Protein AF-A0A0Q4QPJ9-F1 (afdb_monomer_lite)

Radius of gyration: 15.73 Å; chains: 1; bounding box: 41×38×37 Å

Secondary structure (DSSP, 8-state):
-PPP--EE-----GGGTTT----EEEEEETTEEEEEE--TTS-TT--EEEETTTTEEEE-S--SHHHHHHHHHHHHHHHHHHHHHHHHHHTT--

Sequence (94 aa):
MENLNWIDVTRYSQRNKDKINPTAWGATIGKIDIMIHRHIDYAPDVWLMSCSFIDLSKKLENKEIEAAKTEAVALVKHKIESQIADLQKQLGYF

Foldseek 3Di:
DPDFDKDQPADDDPVCPPPDDRFKIWTDDPHWIWIWGDDPVDDRQWIWIDTPVLGDTDIDPHSDPVVSVVRSVVVVVVSVVVVVVVVCVVVVVD

Structure (mmCIF, N/CA/C/O backbone):
data_AF-A0A0Q4QPJ9-F1
#
_entry.id   AF-A0A0Q4QPJ9-F1
#
loop_
_atom_site.group_PDB
_atom_site.id
_atom_site.type_symbol
_atom_site.label_atom_id
_atom_site.label_alt_id
_atom_site.label_comp_id
_atom_site.label_asym_id
_atom_site.label_entity_id
_atom_site.label_seq_id
_atom_site.pdbx_PDB_ins_code
_atom_site.Cartn_x
_atom_site.Cartn_y
_atom_site.Cartn_z
_atom_site.occupancy
_atom_site.B_iso_or_equiv
_atom_site.auth_seq_id
_atom_site.auth_comp_id
_atom_site.auth_asym_id
_atom_site.auth_atom_id
_atom_site.pdbx_PDB_model_num
ATOM 1 N N . MET A 1 1 ? 10.993 6.386 14.754 1.00 46.28 1 MET A N 1
ATOM 2 C CA . MET A 1 1 ? 10.062 5.425 14.131 1.00 46.28 1 MET A CA 1
ATOM 3 C C . MET A 1 1 ? 10.762 4.085 14.149 1.00 46.28 1 MET A C 1
ATOM 5 O O . MET A 1 1 ? 11.912 4.048 13.732 1.00 46.28 1 MET A O 1
ATOM 9 N N . GLU A 1 2 ? 10.149 3.038 14.701 1.00 52.81 2 GLU A N 1
ATOM 10 C CA . GLU A 1 2 ? 10.670 1.681 14.500 1.00 52.81 2 GLU A CA 1
ATOM 11 C C . GLU A 1 2 ? 10.759 1.415 12.994 1.00 52.81 2 GLU A C 1
ATOM 13 O O . GLU A 1 2 ? 9.826 1.723 12.249 1.00 52.81 2 GLU A O 1
ATOM 18 N N . ASN A 1 3 ? 11.899 0.899 12.538 1.00 67.69 3 ASN A N 1
ATOM 19 C CA . ASN A 1 3 ? 12.051 0.483 11.151 1.00 67.69 3 ASN A CA 1
ATOM 20 C C . ASN A 1 3 ? 11.125 -0.716 10.928 1.00 67.69 3 ASN A C 1
ATOM 22 O O . ASN A 1 3 ? 11.322 -1.758 11.554 1.00 67.69 3 ASN A O 1
ATOM 26 N N . LEU A 1 4 ? 10.119 -0.581 10.054 1.00 83.12 4 LEU A N 1
ATOM 27 C CA . LEU A 1 4 ? 9.345 -1.741 9.614 1.00 83.12 4 LEU A CA 1
ATOM 28 C C . LEU A 1 4 ? 10.313 -2.791 9.062 1.00 83.12 4 LEU A C 1
ATOM 30 O O . LEU A 1 4 ? 11.152 -2.485 8.211 1.00 83.12 4 LEU A O 1
ATOM 34 N N . ASN A 1 5 ? 10.166 -4.031 9.519 1.00 90.81 5 ASN A N 1
ATOM 35 C CA . ASN A 1 5 ? 10.933 -5.141 8.979 1.00 90.81 5 ASN A CA 1
ATOM 36 C C . ASN A 1 5 ? 10.358 -5.544 7.615 1.00 90.81 5 ASN A C 1
ATOM 38 O O . ASN A 1 5 ? 9.366 -6.270 7.538 1.00 90.81 5 ASN A O 1
ATOM 42 N N . TRP A 1 6 ? 10.967 -5.033 6.547 1.00 93.69 6 TRP A N 1
ATOM 43 C CA . TRP A 1 6 ? 10.628 -5.392 5.176 1.00 93.69 6 TRP A CA 1
ATOM 44 C C . TRP A 1 6 ? 11.349 -6.673 4.767 1.00 93.69 6 TRP A C 1
ATOM 46 O O . TRP A 1 6 ? 12.577 -6.728 4.760 1.00 93.69 6 TRP A O 1
ATOM 56 N N . ILE A 1 7 ? 10.579 -7.675 4.361 1.00 93.38 7 ILE A N 1
ATOM 57 C CA . ILE A 1 7 ? 11.077 -8.935 3.818 1.00 93.38 7 ILE A CA 1
ATOM 58 C C . ILE A 1 7 ? 10.832 -8.994 2.311 1.00 93.38 7 ILE A C 1
ATOM 60 O O . ILE A 1 7 ? 9.796 -8.550 1.813 1.00 93.38 7 ILE A O 1
ATOM 64 N N . ASP A 1 8 ? 11.787 -9.551 1.577 1.00 91.81 8 ASP A N 1
ATOM 65 C CA . ASP A 1 8 ? 11.584 -9.913 0.178 1.00 91.81 8 ASP A CA 1
ATOM 66 C C . ASP A 1 8 ? 10.636 -11.120 0.108 1.00 91.81 8 ASP A C 1
ATOM 68 O O . ASP A 1 8 ? 10.908 -12.178 0.677 1.00 91.81 8 ASP A O 1
ATOM 72 N N . VAL A 1 9 ? 9.507 -10.944 -0.577 1.00 90.81 9 VAL A N 1
ATOM 73 C CA . VAL A 1 9 ? 8.468 -11.975 -0.759 1.00 90.81 9 VAL A CA 1
ATOM 74 C C . VAL A 1 9 ? 8.337 -12.396 -2.222 1.00 90.81 9 VAL A C 1
ATOM 76 O O . VAL A 1 9 ? 7.354 -13.024 -2.622 1.00 90.81 9 VAL A O 1
ATOM 79 N N . THR A 1 10 ? 9.331 -12.053 -3.039 1.00 86.00 10 THR A N 1
ATOM 80 C CA . THR A 1 10 ? 9.395 -12.418 -4.450 1.00 86.00 10 THR A CA 1
ATOM 81 C C . THR A 1 10 ? 9.345 -13.936 -4.606 1.00 86.00 10 THR A C 1
ATOM 83 O O . THR A 1 10 ? 10.139 -14.684 -4.029 1.00 86.00 10 THR A O 1
ATOM 86 N N . ARG A 1 11 ? 8.405 -14.426 -5.422 1.00 80.00 11 ARG A N 1
ATOM 87 C CA . ARG A 1 11 ? 8.320 -15.852 -5.753 1.00 80.00 11 ARG A CA 1
ATOM 88 C C . ARG A 1 11 ? 9.372 -16.201 -6.799 1.00 80.00 11 ARG A C 1
ATOM 90 O O . ARG A 1 11 ? 9.112 -16.176 -7.998 1.00 80.00 11 ARG A O 1
ATOM 97 N N . TYR A 1 12 ? 10.566 -16.553 -6.338 1.00 70.81 12 TYR A N 1
ATOM 98 C CA . TYR A 1 12 ? 11.614 -17.067 -7.209 1.00 70.81 12 TYR A CA 1
ATOM 99 C C . TYR A 1 12 ? 11.261 -18.473 -7.705 1.00 70.81 12 TYR A C 1
ATOM 101 O O . TYR A 1 12 ? 11.122 -19.408 -6.914 1.00 70.81 12 TYR A O 1
ATOM 109 N N . SER A 1 13 ? 11.192 -18.671 -9.023 1.00 66.00 13 SER A N 1
ATOM 110 C CA . SER A 1 13 ? 11.331 -20.022 -9.577 1.00 66.00 13 SER A CA 1
ATOM 111 C C . SER A 1 13 ? 12.737 -20.541 -9.247 1.00 66.00 13 SER A C 1
ATOM 113 O O . SER A 1 13 ? 13.697 -19.786 -9.415 1.00 66.00 13 SER A O 1
ATOM 115 N N . GLN A 1 14 ? 12.885 -21.811 -8.846 1.00 60.91 14 GLN A N 1
ATOM 116 C CA . GLN A 1 14 ? 14.175 -22.422 -8.455 1.00 60.91 14 GLN A CA 1
ATOM 117 C C . GLN A 1 14 ? 15.327 -22.155 -9.441 1.00 60.91 14 GLN A C 1
ATOM 119 O O . GLN A 1 14 ? 16.477 -22.070 -9.029 1.00 60.91 14 GLN A O 1
ATOM 124 N N . ARG A 1 15 ? 15.025 -21.973 -10.732 1.00 61.62 15 ARG A N 1
ATOM 125 C CA . ARG A 1 15 ? 16.005 -21.724 -11.798 1.00 61.62 15 ARG A CA 1
ATOM 126 C C . ARG A 1 15 ? 16.585 -20.301 -11.839 1.00 61.62 15 ARG A C 1
ATOM 128 O O . ARG A 1 15 ? 17.579 -20.093 -12.524 1.00 61.62 15 ARG A O 1
ATOM 135 N N . ASN A 1 16 ? 15.971 -19.341 -11.143 1.00 60.31 16 ASN A N 1
ATOM 136 C CA . ASN A 1 16 ? 16.246 -17.906 -11.293 1.00 60.31 16 ASN A CA 1
ATOM 137 C C . ASN A 1 16 ? 16.550 -17.173 -9.972 1.00 60.31 16 ASN A C 1
ATOM 139 O O . ASN A 1 16 ? 16.565 -15.943 -9.958 1.00 60.31 16 ASN A O 1
ATOM 143 N N . LYS A 1 17 ? 16.788 -17.904 -8.873 1.00 57.19 17 LYS A N 1
ATOM 144 C CA . LYS A 1 17 ? 17.026 -17.318 -7.540 1.00 57.19 17 LYS A CA 1
ATOM 145 C C . LYS A 1 17 ? 18.156 -16.281 -7.513 1.00 57.19 17 LYS A C 1
ATOM 147 O O . LYS A 1 17 ? 18.026 -15.287 -6.816 1.00 57.19 17 LYS A O 1
ATOM 152 N N . ASP A 1 18 ? 19.196 -16.474 -8.323 1.00 60.78 18 ASP A N 1
ATOM 153 C CA . ASP A 1 18 ? 20.400 -15.630 -8.288 1.00 60.78 18 ASP A CA 1
ATOM 154 C C . ASP A 1 18 ? 20.422 -14.528 -9.363 1.00 60.78 18 ASP A C 1
ATOM 156 O O . ASP A 1 18 ? 21.393 -13.784 -9.468 1.00 60.78 18 ASP A O 1
ATOM 160 N N . LYS A 1 19 ? 19.388 -14.438 -10.214 1.00 59.97 19 LYS A N 1
ATOM 161 C CA . LYS A 1 19 ? 19.379 -13.543 -11.391 1.00 59.97 19 LYS A CA 1
ATOM 162 C C . LYS A 1 19 ? 18.280 -12.487 -11.383 1.00 59.97 19 LYS A C 1
ATOM 164 O O . LYS A 1 19 ? 18.298 -11.603 -12.236 1.00 59.97 19 LYS A O 1
ATOM 169 N N . ILE A 1 20 ? 17.304 -12.594 -10.486 1.00 67.94 20 ILE A N 1
ATOM 170 C CA . ILE A 1 20 ? 16.127 -11.725 -10.485 1.00 67.94 20 ILE A CA 1
ATOM 171 C C . ILE A 1 20 ? 16.237 -10.740 -9.326 1.00 67.94 20 ILE A C 1
ATOM 173 O O . ILE A 1 20 ? 16.372 -11.143 -8.177 1.00 67.94 20 ILE A O 1
ATOM 177 N N . ASN A 1 21 ? 16.151 -9.447 -9.639 1.00 75.94 21 ASN A N 1
ATOM 178 C CA . ASN A 1 21 ? 15.963 -8.414 -8.626 1.00 75.94 21 ASN A CA 1
ATOM 179 C C . ASN A 1 21 ? 14.608 -8.621 -7.929 1.00 75.94 21 ASN A C 1
ATOM 181 O O . ASN A 1 21 ? 13.633 -8.899 -8.633 1.00 75.94 21 ASN A O 1
ATOM 185 N N . PRO A 1 22 ? 14.512 -8.428 -6.602 1.00 81.81 22 PRO A N 1
ATOM 186 C CA . PRO A 1 22 ? 13.254 -8.552 -5.877 1.00 81.81 22 PRO A CA 1
ATOM 187 C C . PRO A 1 22 ? 12.126 -7.757 -6.544 1.00 81.81 22 PRO A C 1
ATOM 189 O O . PRO A 1 22 ? 12.249 -6.552 -6.781 1.00 81.81 22 PRO A O 1
ATOM 192 N N . THR A 1 23 ? 11.018 -8.428 -6.848 1.00 87.88 23 THR A N 1
ATOM 193 C CA . THR A 1 23 ? 9.831 -7.826 -7.472 1.00 87.88 23 THR A CA 1
ATOM 194 C C . THR A 1 23 ? 8.690 -7.629 -6.487 1.00 87.88 23 THR A C 1
ATOM 196 O O . THR A 1 23 ? 7.669 -7.058 -6.868 1.00 87.88 23 THR A O 1
ATOM 199 N N . ALA A 1 24 ? 8.829 -8.110 -5.251 1.00 91.94 24 ALA A N 1
ATOM 200 C CA . ALA A 1 24 ? 7.839 -7.937 -4.204 1.00 91.94 24 ALA A CA 1
ATOM 201 C C . ALA A 1 24 ? 8.477 -7.844 -2.812 1.00 91.94 24 ALA A C 1
ATOM 203 O O . ALA A 1 24 ? 9.371 -8.610 -2.464 1.00 91.94 24 ALA A O 1
ATOM 204 N N . TRP A 1 25 ? 7.957 -6.932 -1.998 1.00 95.12 25 TRP A N 1
ATOM 205 C CA . TRP A 1 25 ? 8.363 -6.687 -0.620 1.00 95.12 25 TRP A CA 1
ATOM 206 C C . TRP A 1 25 ? 7.137 -6.690 0.281 1.00 95.12 25 TRP A C 1
ATOM 208 O O . TRP A 1 25 ? 6.102 -6.130 -0.077 1.00 95.12 25 TRP A O 1
ATOM 218 N N . GLY A 1 26 ? 7.252 -7.308 1.449 1.00 95.44 26 GLY A N 1
ATOM 219 C CA . GLY A 1 26 ? 6.196 -7.362 2.451 1.00 95.44 26 GLY A CA 1
ATOM 220 C C . GLY A 1 26 ? 6.688 -6.854 3.798 1.00 95.44 26 GLY A C 1
ATOM 221 O O . GLY A 1 26 ? 7.829 -7.099 4.176 1.00 95.44 26 GLY A O 1
ATOM 222 N N . ALA A 1 27 ? 5.823 -6.171 4.533 1.00 95.50 27 ALA A N 1
ATOM 223 C CA . ALA A 1 27 ? 6.025 -5.846 5.935 1.00 95.50 27 ALA A CA 1
ATOM 224 C C . ALA A 1 27 ? 4.716 -6.033 6.704 1.00 95.50 27 ALA A C 1
ATOM 226 O O . ALA A 1 27 ? 3.623 -6.009 6.134 1.00 95.50 27 ALA A O 1
ATOM 227 N N . THR A 1 28 ? 4.819 -6.233 8.014 1.00 93.62 28 THR A N 1
ATOM 228 C CA . THR A 1 28 ? 3.653 -6.436 8.875 1.00 93.62 28 THR A CA 1
ATOM 229 C C . THR A 1 28 ? 3.809 -5.633 10.154 1.00 93.62 28 THR A C 1
ATOM 231 O O . THR A 1 28 ? 4.847 -5.703 10.809 1.00 93.62 28 THR A O 1
ATOM 234 N N . ILE A 1 29 ? 2.763 -4.888 10.518 1.00 90.56 29 ILE A N 1
ATOM 235 C CA . ILE A 1 29 ? 2.643 -4.216 11.816 1.00 90.56 29 ILE A CA 1
ATOM 236 C C . ILE A 1 29 ? 1.384 -4.752 12.498 1.00 90.56 29 ILE A C 1
ATOM 238 O O . ILE A 1 29 ? 0.261 -4.445 12.093 1.00 90.56 29 ILE A O 1
ATOM 242 N N . GLY A 1 30 ? 1.547 -5.585 13.527 1.00 88.69 30 GLY A N 1
ATOM 243 C CA . GLY A 1 30 ? 0.415 -6.277 14.147 1.00 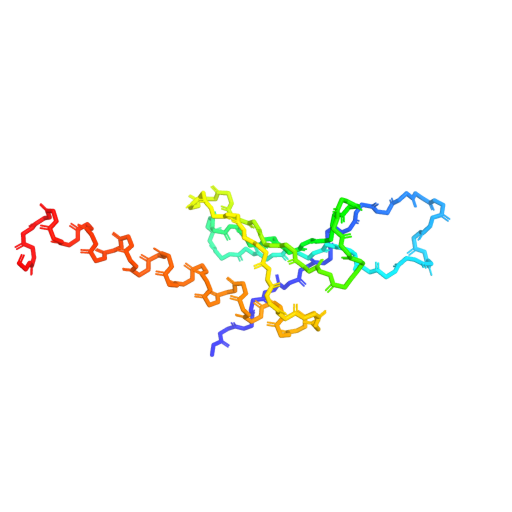88.69 30 GLY A CA 1
ATOM 244 C C . GLY A 1 30 ? -0.322 -7.163 13.134 1.00 88.69 30 GLY A C 1
ATOM 245 O O . GLY A 1 30 ? 0.228 -8.163 12.686 1.00 88.69 30 GLY A O 1
ATOM 246 N N . LYS A 1 31 ? -1.563 -6.800 12.779 1.00 90.94 31 LYS A N 1
ATOM 247 C CA . LYS A 1 31 ? -2.378 -7.491 11.755 1.00 90.94 31 LYS A CA 1
ATOM 248 C C . LYS A 1 31 ? -2.403 -6.785 10.394 1.00 90.94 31 LYS A C 1
ATOM 250 O O . LYS A 1 31 ? -3.034 -7.290 9.474 1.00 90.94 31 LYS A O 1
ATOM 255 N N . ILE A 1 32 ? -1.757 -5.626 10.277 1.00 92.88 32 ILE A N 1
ATOM 256 C CA . ILE A 1 32 ? -1.751 -4.823 9.054 1.00 92.88 32 ILE A CA 1
ATOM 257 C C . ILE A 1 32 ? -0.616 -5.321 8.163 1.00 92.88 32 ILE A C 1
ATOM 259 O O . ILE A 1 32 ? 0.561 -5.179 8.508 1.00 92.88 32 ILE A O 1
ATOM 263 N N . ASP A 1 33 ? -0.981 -5.908 7.030 1.00 94.00 33 ASP A N 1
ATOM 264 C CA . ASP A 1 33 ? -0.076 -6.344 5.975 1.00 94.00 33 ASP A CA 1
ATOM 265 C C . ASP A 1 33 ? 0.172 -5.205 4.983 1.00 94.00 33 ASP A C 1
ATOM 267 O O . ASP A 1 33 ? -0.767 -4.618 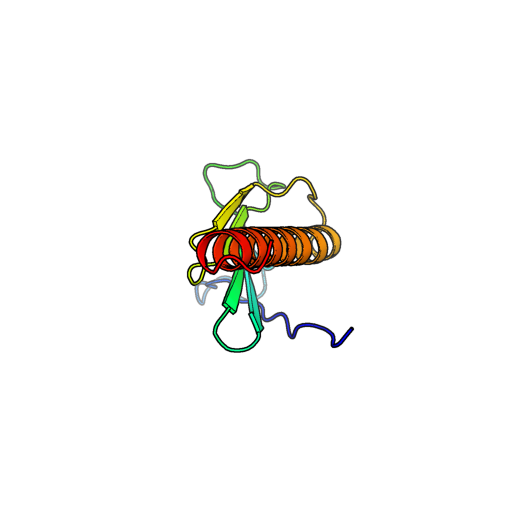4.463 1.00 94.00 33 ASP A O 1
ATOM 271 N N . ILE A 1 34 ? 1.429 -4.883 4.693 1.00 96.06 34 ILE A N 1
ATOM 272 C CA . ILE A 1 34 ? 1.782 -3.925 3.642 1.00 96.06 34 ILE A CA 1
ATOM 273 C C . ILE A 1 34 ? 2.635 -4.666 2.628 1.00 96.06 34 ILE A C 1
ATOM 275 O O . ILE A 1 34 ? 3.741 -5.100 2.943 1.00 96.06 34 ILE A O 1
ATOM 279 N N . MET A 1 35 ? 2.125 -4.816 1.412 1.00 95.81 35 MET A N 1
ATOM 280 C CA . MET A 1 35 ? 2.840 -5.452 0.316 1.00 95.81 35 MET A CA 1
ATOM 281 C C . MET A 1 35 ? 3.043 -4.458 -0.816 1.00 95.81 35 MET A C 1
ATOM 283 O O . MET A 1 35 ? 2.123 -3.739 -1.194 1.00 95.81 35 MET A O 1
ATOM 287 N N . ILE A 1 36 ? 4.249 -4.444 -1.371 1.00 95.38 36 ILE A N 1
ATOM 288 C CA . ILE A 1 36 ? 4.602 -3.664 -2.550 1.00 95.38 36 ILE A CA 1
ATOM 289 C C . ILE A 1 36 ? 5.127 -4.631 -3.595 1.00 95.38 36 ILE A C 1
ATOM 291 O O . ILE A 1 36 ? 6.022 -5.416 -3.301 1.00 95.38 36 ILE A O 1
ATOM 295 N N . HIS A 1 37 ? 4.583 -4.604 -4.803 1.00 93.81 37 HIS A N 1
ATOM 296 C CA . HIS A 1 37 ? 4.958 -5.538 -5.857 1.00 93.81 37 HIS A CA 1
ATOM 297 C C . HIS A 1 37 ? 4.901 -4.893 -7.239 1.00 93.81 37 HIS A C 1
ATOM 299 O O . HIS A 1 37 ? 4.228 -3.886 -7.453 1.00 93.81 37 HIS A O 1
ATOM 305 N N . ARG A 1 38 ? 5.625 -5.481 -8.190 1.00 89.62 38 ARG A N 1
ATOM 306 C CA . ARG A 1 38 ? 5.489 -5.177 -9.617 1.00 89.62 38 ARG A CA 1
ATOM 307 C C . ARG A 1 38 ? 4.536 -6.174 -10.256 1.00 89.62 38 ARG A C 1
ATOM 309 O O . ARG A 1 38 ? 4.511 -7.342 -9.872 1.00 89.62 38 ARG A O 1
ATOM 316 N N . HIS A 1 39 ? 3.782 -5.720 -11.247 1.00 82.62 39 HIS A N 1
ATOM 317 C CA . HIS A 1 39 ? 2.869 -6.563 -12.010 1.00 82.62 39 HIS A CA 1
ATOM 318 C C . HIS A 1 39 ? 3.164 -6.436 -13.505 1.00 82.62 39 HIS A C 1
ATOM 320 O O . HIS A 1 39 ? 3.546 -5.363 -13.964 1.00 82.62 39 HIS A O 1
ATOM 326 N N . ILE A 1 40 ? 2.997 -7.531 -14.253 1.00 79.31 40 ILE A N 1
ATOM 327 C CA . ILE A 1 40 ? 3.354 -7.606 -15.681 1.00 79.31 40 ILE A CA 1
ATOM 328 C C . ILE A 1 40 ? 2.522 -6.659 -16.556 1.00 79.31 40 ILE A C 1
ATOM 330 O O . ILE A 1 40 ? 3.026 -6.135 -17.543 1.00 79.31 40 ILE A O 1
ATOM 334 N N . ASP A 1 41 ? 1.279 -6.393 -16.154 1.00 84.06 41 ASP A N 1
ATOM 335 C CA . ASP A 1 41 ? 0.371 -5.478 -16.861 1.00 84.06 41 ASP A CA 1
ATOM 336 C C . ASP A 1 41 ? 0.726 -3.991 -16.672 1.00 84.06 41 ASP A C 1
ATOM 338 O O . ASP A 1 41 ? 0.079 -3.116 -17.247 1.00 84.06 41 ASP A O 1
ATOM 342 N N . TYR A 1 42 ? 1.735 -3.683 -15.854 1.00 82.38 42 TYR A N 1
ATOM 343 C CA . TYR A 1 42 ? 2.197 -2.324 -15.598 1.00 82.38 42 TYR A CA 1
ATOM 344 C C . TYR A 1 42 ? 3.616 -2.133 -16.126 1.00 82.38 42 TYR A C 1
ATOM 346 O O . TYR A 1 42 ? 4.372 -3.084 -16.324 1.00 82.38 42 TYR A O 1
ATOM 354 N N . ALA A 1 43 ? 3.991 -0.872 -16.349 1.00 82.38 43 ALA A N 1
ATOM 355 C CA . ALA A 1 43 ? 5.352 -0.554 -16.753 1.00 82.38 43 ALA A CA 1
ATOM 356 C C . ALA A 1 43 ? 6.368 -1.094 -15.716 1.00 82.38 43 ALA A C 1
ATOM 358 O O . ALA A 1 43 ? 6.074 -1.083 -14.517 1.00 82.38 43 ALA A O 1
ATOM 359 N N . PRO A 1 44 ? 7.561 -1.561 -16.140 1.00 80.94 44 PRO A N 1
ATOM 360 C CA . PRO A 1 44 ? 8.499 -2.273 -15.263 1.00 80.94 44 PRO A CA 1
ATOM 361 C C . PRO A 1 44 ? 9.005 -1.476 -14.057 1.00 80.94 44 PRO A C 1
ATOM 363 O O . PRO A 1 44 ? 9.576 -2.057 -13.138 1.00 80.94 44 PRO A O 1
ATOM 366 N N . ASP A 1 45 ? 8.851 -0.157 -14.080 1.00 86.25 45 ASP A N 1
ATOM 367 C CA . ASP A 1 45 ? 9.250 0.800 -13.051 1.00 86.25 45 ASP A CA 1
ATOM 368 C C . ASP A 1 45 ? 8.104 1.185 -12.101 1.00 86.25 45 ASP A C 1
ATOM 370 O O . ASP A 1 45 ? 8.304 1.979 -11.183 1.00 86.25 45 ASP A O 1
ATOM 374 N N . VAL A 1 46 ? 6.908 0.628 -12.305 1.00 91.06 46 VAL A N 1
ATOM 375 C CA . VAL A 1 46 ? 5.730 0.902 -11.485 1.00 91.06 46 VAL A CA 1
ATOM 376 C C . VAL A 1 46 ? 5.656 -0.074 -10.322 1.00 91.06 46 VAL A C 1
ATOM 378 O O . VAL A 1 46 ? 5.595 -1.290 -10.505 1.00 91.06 46 VAL A O 1
ATOM 381 N N . TRP A 1 47 ? 5.578 0.485 -9.118 1.00 94.88 47 TRP A N 1
ATOM 382 C CA . TRP A 1 47 ? 5.225 -0.256 -7.919 1.00 94.88 47 TRP A CA 1
ATOM 383 C C . TRP A 1 47 ? 3.729 -0.147 -7.637 1.00 94.88 47 TRP A C 1
ATOM 385 O O . TRP A 1 47 ? 3.120 0.919 -7.744 1.00 94.88 47 TRP A O 1
ATOM 395 N N . LEU A 1 48 ? 3.138 -1.268 -7.254 1.00 95.00 48 LEU A N 1
ATOM 396 C CA . LEU A 1 48 ? 1.786 -1.356 -6.728 1.00 95.00 48 LEU A CA 1
ATOM 397 C C . LEU A 1 48 ? 1.876 -1.661 -5.244 1.00 95.00 48 LEU A C 1
ATOM 399 O O . LEU A 1 48 ? 2.710 -2.466 -4.838 1.00 95.00 48 LEU A O 1
ATOM 4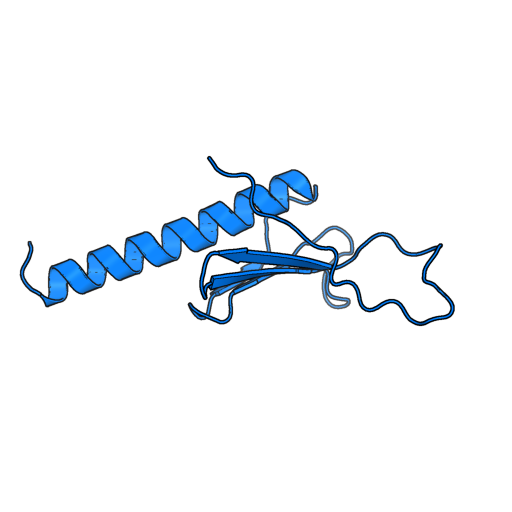03 N N . MET A 1 49 ? 1.009 -1.050 -4.449 1.00 95.88 49 MET A N 1
ATOM 404 C CA . MET A 1 49 ? 0.819 -1.410 -3.055 1.00 95.88 49 MET A CA 1
ATOM 405 C C . MET A 1 49 ? -0.515 -2.123 -2.856 1.00 95.88 49 MET A C 1
ATOM 407 O O . MET A 1 49 ? -1.512 -1.794 -3.503 1.00 95.88 49 MET A O 1
ATOM 411 N N . SER A 1 50 ? -0.533 -3.063 -1.923 1.00 96.12 50 SER A N 1
ATOM 412 C CA . SER A 1 50 ? -1.734 -3.727 -1.435 1.00 96.12 50 SER A CA 1
ATOM 413 C C . SER A 1 50 ? -1.641 -3.925 0.076 1.00 96.12 50 SER A C 1
ATOM 415 O O . SER A 1 50 ? -0.588 -4.290 0.600 1.00 96.12 50 SER A O 1
ATOM 417 N N . CYS A 1 51 ? -2.744 -3.684 0.770 1.00 96.06 51 CYS A N 1
ATOM 418 C CA . CYS A 1 51 ? -2.944 -3.954 2.185 1.00 96.06 51 CYS A CA 1
ATOM 419 C C . CYS A 1 51 ? -4.329 -4.577 2.343 1.00 96.06 51 CYS A C 1
ATOM 421 O O . CYS A 1 51 ? -5.347 -3.906 2.152 1.00 96.06 51 CYS A O 1
ATOM 423 N N . SER A 1 52 ? -4.360 -5.871 2.650 1.00 92.75 52 SER A N 1
ATOM 424 C CA . SER A 1 52 ? -5.594 -6.658 2.685 1.00 92.75 52 SER A CA 1
ATOM 425 C C . SER A 1 52 ? -6.435 -6.304 3.908 1.00 92.75 52 SER A C 1
ATOM 427 O O . SER A 1 52 ? -7.658 -6.250 3.825 1.00 92.75 52 SER A O 1
ATOM 429 N N . PHE A 1 53 ? -5.783 -6.019 5.041 1.00 91.94 53 PHE A N 1
ATOM 430 C CA . PHE A 1 53 ? -6.462 -5.739 6.307 1.00 91.94 53 PHE A CA 1
ATOM 431 C C . PHE A 1 53 ? -7.403 -4.523 6.256 1.00 91.94 53 PHE A C 1
ATOM 433 O O . PHE A 1 53 ? -8.442 -4.534 6.912 1.00 91.94 53 PHE A O 1
ATOM 440 N N . ILE A 1 54 ? -7.060 -3.485 5.483 1.00 92.19 54 ILE A N 1
ATOM 441 C CA . ILE A 1 54 ? -7.867 -2.254 5.351 1.00 92.19 54 ILE A CA 1
ATOM 442 C C . ILE A 1 54 ? -8.444 -2.050 3.944 1.00 92.19 54 ILE A C 1
ATOM 444 O O . ILE A 1 54 ? -8.893 -0.944 3.637 1.00 92.19 54 ILE A O 1
ATOM 448 N N . ASP A 1 55 ? -8.409 -3.092 3.108 1.00 93.12 55 ASP A N 1
ATOM 449 C CA . ASP A 1 55 ? -8.868 -3.0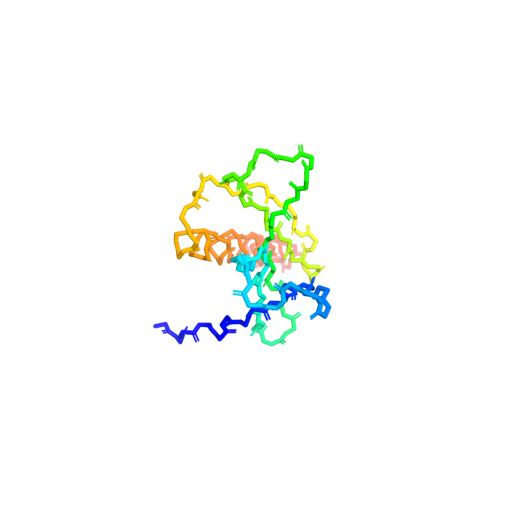75 1.714 1.00 93.12 55 ASP A CA 1
ATOM 450 C C . ASP A 1 55 ? -8.323 -1.869 0.924 1.00 93.12 55 ASP A C 1
ATOM 452 O O . ASP A 1 55 ? -9.049 -1.002 0.431 1.00 93.12 55 ASP A O 1
ATOM 456 N N . LEU A 1 56 ? -6.992 -1.761 0.877 1.00 94.38 56 LEU A N 1
ATOM 457 C CA . LEU A 1 56 ? -6.293 -0.685 0.180 1.00 94.38 56 LEU A CA 1
ATOM 458 C C . LEU A 1 56 ? -5.380 -1.267 -0.891 1.00 94.38 56 LEU A C 1
ATOM 460 O O . LEU A 1 56 ? -4.396 -1.929 -0.579 1.00 94.38 56 LEU A O 1
ATOM 464 N N . SER A 1 57 ? -5.664 -0.953 -2.152 1.00 95.44 57 SER A N 1
ATOM 465 C CA . SER A 1 57 ? -4.788 -1.256 -3.286 1.00 95.44 57 SER A CA 1
ATOM 466 C C . SER A 1 57 ? -4.591 -0.006 -4.131 1.00 95.44 57 SER A C 1
ATOM 468 O O . SER A 1 57 ? -5.563 0.658 -4.493 1.00 95.44 57 SER A O 1
ATOM 470 N N . LYS A 1 58 ? -3.338 0.356 -4.424 1.00 95.25 58 LYS A N 1
ATOM 471 C CA . LYS A 1 58 ? -3.028 1.594 -5.153 1.00 95.25 58 LYS A CA 1
ATOM 472 C C . LYS A 1 58 ? -1.699 1.504 -5.898 1.00 95.25 58 LYS A C 1
ATOM 474 O O . LYS A 1 58 ? -0.746 0.898 -5.421 1.00 95.25 58 LYS A O 1
ATOM 479 N N . LYS A 1 59 ? -1.622 2.159 -7.057 1.00 96.06 59 LYS A N 1
ATOM 480 C CA . LYS A 1 59 ? -0.355 2.430 -7.743 1.00 96.06 59 LYS A CA 1
ATOM 481 C C . LYS A 1 59 ? 0.445 3.480 -6.968 1.00 96.06 59 LYS A C 1
ATOM 483 O O . LYS A 1 59 ? -0.100 4.536 -6.655 1.00 96.06 59 LYS A O 1
ATOM 488 N N . LEU A 1 60 ? 1.715 3.194 -6.712 1.00 95.69 60 LEU A N 1
ATOM 489 C CA . LEU A 1 60 ? 2.643 4.141 -6.107 1.00 95.69 60 LEU A CA 1
ATOM 490 C C . LEU A 1 60 ? 3.226 5.080 -7.167 1.00 95.69 60 LEU A C 1
ATOM 492 O O . LEU A 1 60 ? 3.411 4.705 -8.330 1.00 95.69 60 LEU A O 1
ATOM 496 N N . GLU A 1 61 ? 3.499 6.312 -6.760 1.00 94.81 61 GLU A N 1
ATOM 497 C CA . GLU A 1 61 ? 4.113 7.337 -7.604 1.00 94.81 61 GLU A CA 1
ATOM 498 C C . GLU A 1 61 ? 5.633 7.164 -7.669 1.00 94.81 61 GLU A C 1
ATOM 500 O O . GLU A 1 61 ? 6.248 7.365 -8.722 1.00 94.81 61 GLU A O 1
ATOM 505 N N . ASN A 1 62 ? 6.241 6.742 -6.558 1.00 93.38 62 ASN A N 1
ATOM 506 C CA . ASN A 1 62 ? 7.676 6.533 -6.464 1.00 93.38 62 ASN A CA 1
ATOM 507 C C . ASN A 1 62 ? 8.112 5.237 -7.159 1.00 93.38 62 ASN A C 1
ATOM 509 O O . ASN A 1 62 ? 7.570 4.156 -6.927 1.00 93.38 62 ASN A O 1
ATOM 513 N N . LYS A 1 63 ? 9.156 5.348 -7.984 1.00 91.88 63 LYS A N 1
ATOM 514 C CA . LYS A 1 63 ? 9.756 4.231 -8.736 1.00 91.88 63 LYS A CA 1
ATOM 515 C C . LYS A 1 63 ? 10.909 3.561 -7.984 1.00 91.88 63 LYS A C 1
ATOM 517 O O . LYS A 1 63 ? 11.194 2.379 -8.180 1.00 91.88 63 LYS A O 1
ATOM 522 N N . GLU A 1 64 ? 11.559 4.318 -7.106 1.00 92.25 64 GLU A N 1
ATOM 523 C CA . GLU A 1 64 ? 12.634 3.839 -6.241 1.00 92.25 64 GLU A CA 1
ATOM 524 C C . GLU A 1 64 ? 12.064 3.063 -5.056 1.00 92.25 64 GLU A C 1
ATOM 526 O O . GLU A 1 64 ? 11.125 3.521 -4.407 1.00 92.25 64 GLU A O 1
ATOM 531 N N . ILE A 1 65 ? 12.636 1.896 -4.752 1.00 91.50 65 ILE A N 1
ATOM 532 C CA . ILE A 1 65 ? 12.051 0.960 -3.781 1.00 91.50 65 ILE A CA 1
ATOM 533 C C . ILE A 1 65 ? 11.918 1.551 -2.370 1.00 91.50 65 ILE A C 1
ATOM 535 O O . ILE A 1 65 ? 10.876 1.400 -1.740 1.00 91.50 65 ILE A O 1
ATOM 539 N N . GLU A 1 66 ? 12.928 2.258 -1.866 1.00 93.12 66 GLU A N 1
ATOM 540 C CA . GLU A 1 66 ? 12.880 2.830 -0.511 1.00 93.12 66 GLU A CA 1
ATOM 541 C C . GLU A 1 66 ? 11.883 3.994 -0.407 1.00 93.12 66 GLU A C 1
ATOM 543 O O . GLU A 1 66 ? 11.165 4.137 0.589 1.00 93.12 66 GLU A O 1
ATOM 548 N N . ALA A 1 67 ? 11.761 4.783 -1.477 1.00 94.19 67 ALA A N 1
ATOM 549 C CA . ALA A 1 67 ? 10.749 5.828 -1.571 1.00 94.19 67 ALA A CA 1
ATOM 550 C C . ALA A 1 67 ? 9.337 5.222 -1.681 1.00 94.19 67 ALA A C 1
ATOM 552 O O . ALA A 1 67 ? 8.426 5.668 -0.989 1.00 94.19 67 ALA A O 1
ATOM 553 N N . ALA A 1 68 ? 9.173 4.146 -2.456 1.00 94.38 68 ALA A N 1
ATOM 554 C CA . ALA A 1 68 ? 7.923 3.399 -2.578 1.00 94.38 68 ALA A CA 1
ATOM 555 C C . ALA A 1 68 ? 7.489 2.766 -1.241 1.00 94.38 68 ALA A C 1
ATOM 557 O O . ALA A 1 68 ? 6.319 2.852 -0.870 1.00 94.38 68 ALA A O 1
ATOM 558 N N . LYS A 1 69 ? 8.424 2.194 -0.466 1.00 95.06 69 LYS A N 1
ATOM 559 C CA . LYS A 1 69 ? 8.171 1.700 0.903 1.00 95.06 69 LYS A CA 1
ATOM 560 C C . LYS A 1 69 ? 7.638 2.799 1.814 1.00 95.06 69 LYS A C 1
ATOM 562 O O . LYS A 1 69 ? 6.643 2.598 2.511 1.00 95.06 69 LYS A O 1
ATOM 567 N N . THR A 1 70 ? 8.277 3.964 1.779 1.00 95.19 70 THR A N 1
ATOM 568 C CA . THR A 1 70 ? 7.865 5.128 2.572 1.00 95.19 70 THR A CA 1
ATOM 569 C C . THR A 1 70 ? 6.476 5.622 2.160 1.00 95.19 70 THR A C 1
ATOM 571 O O . THR A 1 70 ? 5.624 5.856 3.017 1.00 95.19 70 THR A O 1
ATOM 574 N N . GLU A 1 71 ? 6.217 5.716 0.854 1.00 96.19 71 GLU A N 1
ATOM 575 C CA . GLU A 1 71 ? 4.920 6.115 0.303 1.00 96.19 71 GLU A CA 1
ATOM 576 C C . GLU A 1 71 ? 3.801 5.146 0.710 1.00 96.19 71 GLU A C 1
ATOM 578 O O . GLU A 1 71 ? 2.753 5.580 1.187 1.00 96.19 71 GLU A O 1
ATOM 583 N N . ALA A 1 72 ? 4.025 3.833 0.598 1.00 95.94 72 ALA A N 1
ATOM 584 C CA . ALA A 1 72 ? 3.037 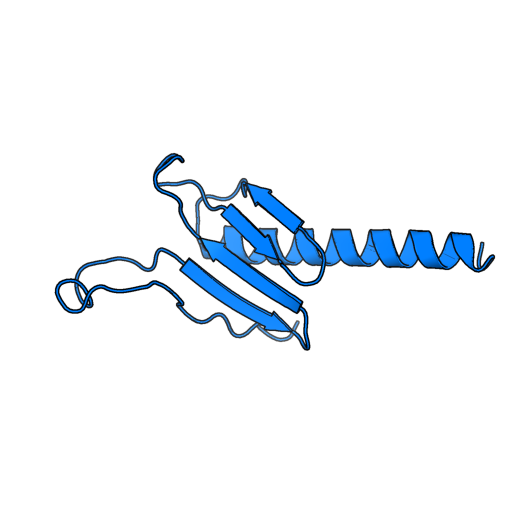2.824 0.975 1.00 95.94 72 ALA A CA 1
ATOM 585 C C . ALA A 1 72 ? 2.655 2.916 2.460 1.00 95.94 72 ALA A C 1
ATOM 587 O O . ALA A 1 72 ? 1.473 2.875 2.805 1.00 95.94 72 ALA A O 1
ATOM 588 N N . VAL A 1 73 ? 3.642 3.101 3.346 1.00 95.31 73 VAL A N 1
ATOM 589 C CA . VAL A 1 73 ? 3.393 3.293 4.785 1.00 95.31 73 VAL A CA 1
ATOM 590 C C . VAL A 1 73 ? 2.594 4.573 5.034 1.00 95.31 73 VAL A C 1
ATOM 592 O O . VAL A 1 73 ? 1.665 4.562 5.843 1.00 95.31 73 VAL A O 1
ATOM 595 N N . ALA A 1 74 ? 2.903 5.662 4.325 1.00 95.31 74 ALA A N 1
ATOM 596 C CA . ALA A 1 74 ? 2.163 6.916 4.442 1.00 95.31 74 ALA A CA 1
ATOM 597 C C . ALA A 1 74 ? 0.696 6.770 4.000 1.00 95.31 74 ALA A C 1
ATOM 599 O O . ALA A 1 74 ? -0.200 7.265 4.685 1.00 95.31 74 ALA A O 1
ATOM 600 N N . LEU A 1 75 ? 0.435 6.044 2.908 1.00 96.06 75 LEU A N 1
ATOM 601 C CA . LEU A 1 75 ? -0.921 5.769 2.420 1.00 96.06 75 LEU A CA 1
ATOM 602 C C . LEU A 1 75 ? -1.732 4.929 3.413 1.00 96.06 75 LEU A C 1
ATOM 604 O O . LEU A 1 75 ? -2.883 5.260 3.704 1.00 96.06 75 LEU A O 1
ATOM 608 N N . VAL A 1 76 ? -1.128 3.873 3.963 1.00 95.38 76 VAL A N 1
ATOM 609 C CA . VAL A 1 76 ? -1.757 3.022 4.985 1.00 95.38 76 VAL A CA 1
ATOM 610 C C . VAL A 1 76 ? -2.074 3.833 6.239 1.00 95.38 76 VAL A C 1
ATOM 612 O O . VAL A 1 76 ? -3.203 3.791 6.727 1.00 95.38 76 VAL A O 1
ATOM 615 N N . LYS A 1 77 ? -1.113 4.629 6.723 1.00 95.06 77 LYS A N 1
ATOM 616 C CA . LYS A 1 77 ? -1.314 5.528 7.865 1.00 95.06 77 LYS A CA 1
ATOM 617 C C . LYS A 1 77 ? -2.493 6.472 7.622 1.00 95.06 77 LYS A C 1
ATOM 619 O O . LYS A 1 77 ? -3.397 6.533 8.448 1.00 95.06 77 LYS A O 1
ATOM 624 N N . HIS A 1 78 ? -2.511 7.154 6.478 1.00 95.88 78 HIS A N 1
ATOM 625 C CA . HIS A 1 78 ? -3.568 8.103 6.139 1.00 95.88 78 HIS A CA 1
ATOM 626 C C . HIS A 1 78 ? -4.952 7.438 6.078 1.00 95.88 78 HIS A C 1
ATOM 628 O O . HIS A 1 78 ? -5.933 7.982 6.584 1.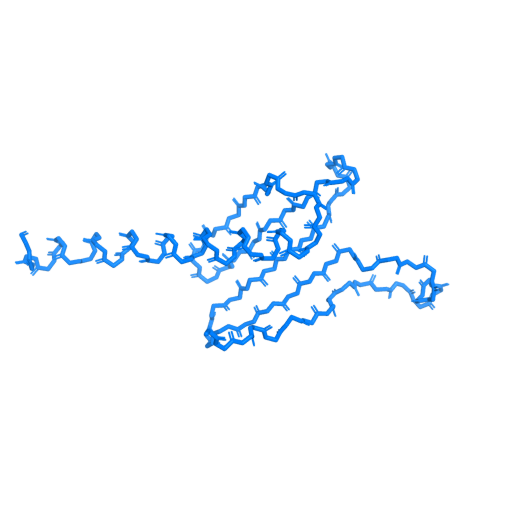00 95.88 78 HIS A O 1
ATOM 634 N N . LYS A 1 79 ? -5.038 6.229 5.506 1.00 95.38 79 LYS A N 1
ATOM 635 C CA . LYS A 1 79 ? -6.286 5.458 5.452 1.00 95.38 79 LYS A CA 1
ATOM 636 C C . LYS A 1 79 ? -6.802 5.105 6.851 1.00 95.38 79 LYS A C 1
ATOM 638 O O . LYS A 1 79 ? -7.995 5.266 7.103 1.00 95.38 79 LYS A O 1
ATOM 643 N N . ILE A 1 80 ? -5.918 4.675 7.752 1.00 94.81 80 ILE A N 1
ATOM 644 C CA . ILE A 1 80 ? -6.265 4.360 9.147 1.00 94.81 80 ILE A CA 1
ATOM 645 C C . ILE A 1 80 ? -6.726 5.619 9.889 1.00 94.81 80 ILE A C 1
ATOM 647 O O . ILE A 1 80 ? -7.761 5.591 10.549 1.00 94.81 80 ILE A O 1
ATOM 651 N N . GLU A 1 81 ? -6.004 6.733 9.754 1.00 95.88 81 GLU A N 1
ATOM 652 C CA . GLU A 1 81 ? -6.379 8.014 10.371 1.00 95.88 81 GLU A CA 1
ATOM 653 C C . GLU A 1 81 ? -7.763 8.486 9.899 1.00 95.88 81 GLU A C 1
ATOM 655 O O . GLU A 1 81 ? -8.583 8.895 10.721 1.00 95.88 81 GLU A O 1
ATOM 660 N N . SER A 1 82 ? -8.063 8.352 8.602 1.00 95.50 82 SER A N 1
ATOM 661 C CA . SER A 1 82 ? -9.394 8.649 8.056 1.00 95.50 82 SER A CA 1
ATOM 662 C C . SER A 1 82 ? -10.481 7.767 8.676 1.00 95.50 82 SER A C 1
ATOM 664 O O . SER A 1 82 ? -11.522 8.277 9.077 1.00 95.50 82 SER A O 1
ATOM 666 N N . GLN A 1 83 ? -10.246 6.456 8.793 1.00 94.12 83 GLN A N 1
ATOM 667 C CA . GLN A 1 83 ? -11.215 5.526 9.386 1.00 94.12 83 GLN A CA 1
ATOM 668 C C . GLN A 1 83 ? -11.451 5.808 10.876 1.00 94.12 83 GLN A C 1
ATOM 670 O O . GLN A 1 83 ? -12.587 5.735 11.340 1.00 94.12 83 GLN A O 1
ATOM 675 N N . ILE A 1 84 ? -10.403 6.167 11.624 1.00 95.12 84 ILE A N 1
ATOM 676 C CA . ILE A 1 84 ? -10.525 6.586 13.027 1.00 95.12 84 ILE A CA 1
ATOM 677 C C . ILE A 1 84 ? -11.381 7.852 13.128 1.00 95.12 84 ILE A C 1
ATOM 679 O O . ILE A 1 84 ? -12.291 7.898 13.955 1.00 95.12 84 ILE A O 1
ATOM 683 N N . ALA A 1 85 ? -11.129 8.853 12.280 1.00 95.31 85 ALA A N 1
ATOM 684 C CA . ALA A 1 85 ? -11.902 10.092 12.275 1.00 95.31 85 ALA A CA 1
ATOM 685 C C . ALA A 1 85 ? -13.389 9.843 11.962 1.00 95.31 85 ALA A C 1
ATOM 687 O O . ALA A 1 85 ? -14.264 10.435 12.595 1.00 95.31 85 ALA A O 1
ATOM 688 N N . ASP A 1 86 ? -13.691 8.939 11.029 1.00 94.88 86 ASP A N 1
ATOM 689 C CA . ASP A 1 86 ? -15.070 8.570 10.697 1.00 94.88 86 ASP A CA 1
ATOM 690 C C . ASP A 1 86 ? -15.767 7.838 11.854 1.00 94.88 86 ASP A C 1
ATOM 692 O O . ASP A 1 86 ? -16.915 8.149 12.179 1.00 94.88 86 ASP A O 1
ATOM 696 N N . LEU A 1 87 ? -15.069 6.926 12.539 1.00 95.00 87 LEU A N 1
ATOM 697 C CA . LEU A 1 87 ? -15.590 6.248 13.732 1.00 95.00 87 LEU A CA 1
ATOM 698 C C . LEU A 1 87 ? -15.853 7.224 14.885 1.00 95.00 87 LEU A C 1
ATOM 700 O O . LEU A 1 87 ? -16.881 7.130 15.552 1.00 95.00 87 LEU A O 1
ATOM 704 N N . GLN A 1 88 ? -14.954 8.185 15.111 1.00 95.69 88 GLN A N 1
ATOM 705 C CA . GLN A 1 88 ? -15.128 9.211 16.143 1.00 95.69 88 GLN A CA 1
ATOM 706 C C . GLN A 1 88 ? -16.377 10.062 15.896 1.00 95.69 88 GLN A C 1
ATOM 708 O O . GLN A 1 88 ? -17.129 10.315 16.838 1.00 95.69 88 GLN A O 1
ATOM 713 N N . LYS A 1 89 ? -16.640 10.439 14.638 1.00 94.12 89 LYS A N 1
ATOM 714 C CA . LYS A 1 89 ? -17.872 11.147 14.254 1.00 94.12 89 LYS A CA 1
ATOM 715 C C . LYS A 1 89 ? -19.122 10.308 14.520 1.00 94.12 89 LYS A C 1
ATOM 717 O O . LYS A 1 89 ? -20.097 10.820 15.054 1.00 94.12 89 LYS A O 1
ATOM 722 N N . GLN A 1 90 ? -19.101 9.015 14.189 1.00 92.19 90 GLN A N 1
ATOM 723 C CA . GLN A 1 90 ? -20.247 8.123 14.426 1.00 92.19 90 GLN A CA 1
ATOM 724 C C . GLN A 1 90 ? -20.557 7.928 15.914 1.00 92.19 90 GLN A C 1
ATOM 726 O O . GLN A 1 90 ? -21.717 7.775 16.288 1.00 92.19 90 GLN A O 1
ATOM 731 N N . LEU A 1 91 ? -19.528 7.945 16.759 1.00 91.62 91 LEU A N 1
ATOM 732 C CA . LEU A 1 91 ? -19.658 7.812 18.210 1.00 91.62 91 LEU A CA 1
ATOM 733 C C . LEU A 1 91 ? -19.989 9.140 18.916 1.00 91.62 91 LEU A C 1
ATOM 735 O O . LEU A 1 91 ? -20.112 9.154 20.139 1.00 91.62 91 LEU A O 1
ATOM 739 N N . GLY A 1 92 ? -20.147 10.245 18.176 1.00 82.75 92 GLY A N 1
ATOM 740 C CA . GLY A 1 92 ? -20.479 11.555 18.743 1.00 82.75 92 GLY A CA 1
ATOM 741 C C . GLY A 1 92 ? -19.340 12.181 19.549 1.00 82.75 92 GLY A C 1
ATOM 742 O O . GLY A 1 92 ? -19.591 13.011 20.419 1.00 82.75 92 GLY A O 1
ATOM 743 N N . TYR A 1 93 ? -18.089 11.784 19.285 1.00 75.75 93 TYR A N 1
ATOM 744 C CA . TYR A 1 93 ? -16.922 12.418 19.904 1.00 75.75 93 TYR A CA 1
ATOM 745 C C . TYR A 1 93 ? -16.627 13.818 19.335 1.00 75.75 93 TYR A C 1
ATOM 747 O O . TYR A 1 93 ? -15.762 14.499 19.882 1.00 75.75 93 TYR A O 1
ATOM 755 N N . PHE A 1 94 ? -17.357 14.248 18.294 1.00 58.66 94 PHE A N 1
ATOM 756 C CA . PHE A 1 94 ? -17.388 15.605 17.740 1.00 58.66 94 PHE A CA 1
ATOM 757 C C . PHE A 1 94 ? -18.760 15.913 17.140 1.00 58.66 94 PHE A C 1
ATOM 759 O O . PHE A 1 94 ? -19.259 15.051 16.379 1.00 58.66 94 PHE A O 1
#

pLDDT: mean 87.54, std 11.94, range [46.28, 96.19]